Protein AF-A0A1A7KP05-F1 (afdb_monomer)

Mean predicted aligned error: 9.83 Å

Sequence (129 aa):
MKTILILLTLILFTSCTDERESEHFQPQHQIKVNFDSKKGSEGGNNLQIANDNETAIIEKIIRNQELPENFNYQTVCSGSNDRGLQFAYIEIKGDLNGLFLTVFDENRLMVFRIESFSGNCLLKWVSEV

Secondary structure (DSSP, 8-state):
-----------------TTTTTTT--GGGEEEEETTTTEEEETTEEPEEPPHHHHHHHHHHHTTPPPPTTEEEEEEEEEE-TTS-EEEEEEEEESS-EEEEEEE-SS-EEEEEES---S-GGG-EEEE-

Solvent-accessible surface area (backbone atoms only — not comparable to full-atom values): 7967 Å² total; per-residue (Å²): 133,88,84,92,82,91,77,89,81,75,83,82,80,75,62,87,62,86,61,76,59,70,83,70,68,50,58,70,33,40,36,40,36,24,81,92,80,70,45,38,26,47,40,84,40,77,52,46,72,43,54,72,70,60,37,55,56,51,48,28,58,78,68,73,45,90,70,63,95,59,61,46,74,47,78,78,36,67,51,62,38,96,84,60,42,30,39,37,32,38,39,36,45,55,91,58,70,50,38,30,45,34,42,34,48,100,88,49,81,47,44,23,51,44,96,72,92,78,82,62,59,92,64,50,45,57,46,81,104

Structure (mmCIF, N/CA/C/O backbone):
data_AF-A0A1A7KP05-F1
#
_entry.id   AF-A0A1A7KP05-F1
#
loop_
_atom_site.group_PDB
_atom_site.id
_atom_site.type_symbol
_atom_site.label_atom_id
_atom_site.label_alt_id
_atom_site.label_comp_id
_atom_site.label_asym_id
_atom_site.label_entity_id
_atom_site.label_seq_id
_atom_site.pdbx_PDB_ins_code
_atom_site.Cartn_x
_atom_site.Cartn_y
_atom_site.Cartn_z
_atom_site.occupancy
_atom_site.B_iso_or_equiv
_atom_site.auth_seq_id
_atom_site.auth_comp_id
_atom_site.auth_asym_id
_atom_site.auth_atom_id
_atom_site.pdbx_PDB_model_num
ATOM 1 N N . MET A 1 1 ? -6.426 8.132 -69.054 1.00 38.22 1 MET A N 1
ATOM 2 C C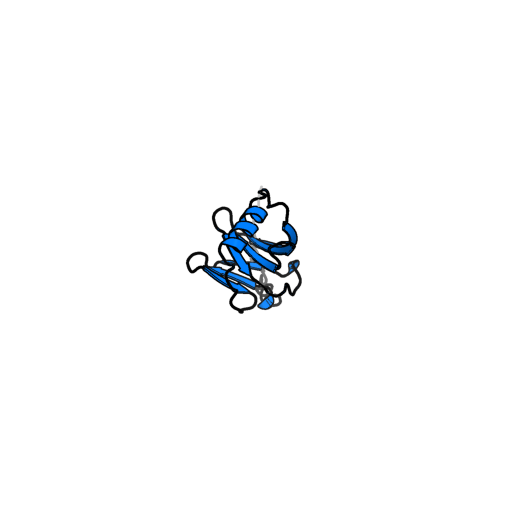A . MET A 1 1 ? -5.355 7.135 -69.283 1.00 38.22 1 MET A CA 1
ATOM 3 C C . MET A 1 1 ? -4.040 7.710 -68.782 1.00 38.22 1 MET A C 1
ATOM 5 O O . MET A 1 1 ? -3.688 8.766 -69.282 1.00 38.22 1 MET A O 1
ATOM 9 N N . LYS A 1 2 ? -3.346 6.968 -67.894 1.00 39.81 2 LYS A N 1
ATOM 10 C CA . LYS A 1 2 ? -1.934 7.116 -67.455 1.00 39.81 2 LYS A CA 1
ATOM 11 C C . LYS A 1 2 ? -1.658 8.410 -66.645 1.00 39.81 2 LYS A C 1
ATOM 13 O O . LYS A 1 2 ? -2.111 9.470 -67.031 1.00 39.81 2 LYS A O 1
ATOM 18 N N . THR A 1 3 ? -1.011 8.408 -65.478 1.00 45.88 3 THR A N 1
ATOM 19 C CA . THR A 1 3 ? 0.122 7.579 -65.033 1.00 45.88 3 THR A CA 1
ATOM 20 C C . THR A 1 3 ? 0.205 7.594 -63.497 1.00 45.88 3 THR A C 1
ATOM 22 O O . THR A 1 3 ? 0.058 8.646 -62.884 1.00 45.88 3 THR A O 1
ATOM 25 N N . ILE A 1 4 ? 0.447 6.430 -62.892 1.00 59.25 4 ILE A N 1
ATOM 26 C CA . ILE A 1 4 ? 0.836 6.250 -61.483 1.00 59.25 4 ILE A CA 1
ATOM 27 C C . ILE A 1 4 ? 2.368 6.331 -61.392 1.00 59.25 4 ILE A C 1
ATOM 29 O O . ILE A 1 4 ? 3.036 5.747 -62.242 1.00 59.25 4 ILE A O 1
ATOM 33 N N . LEU A 1 5 ? 2.893 6.997 -60.356 1.00 47.94 5 LEU A N 1
ATOM 34 C CA . LEU A 1 5 ? 4.249 6.863 -59.778 1.00 47.94 5 LEU A CA 1
ATOM 35 C C . LEU A 1 5 ? 4.252 7.683 -58.469 1.00 47.94 5 LEU A C 1
ATOM 37 O O . LEU A 1 5 ? 4.270 8.905 -58.512 1.00 47.94 5 LEU A O 1
ATOM 41 N N . ILE A 1 6 ? 3.877 7.119 -57.316 1.00 55.84 6 ILE A N 1
ATOM 42 C CA . ILE A 1 6 ? 4.745 6.463 -56.314 1.00 55.84 6 ILE A CA 1
ATOM 43 C C . ILE A 1 6 ? 6.136 7.106 -56.177 1.00 55.84 6 ILE A C 1
ATOM 45 O O . ILE A 1 6 ? 7.025 6.839 -56.979 1.00 55.84 6 ILE A O 1
ATOM 49 N N . LEU A 1 7 ? 6.318 7.862 -55.089 1.00 44.69 7 LEU A N 1
ATOM 50 C CA . LEU A 1 7 ? 7.574 8.072 -54.354 1.00 44.69 7 LEU A CA 1
ATOM 51 C C . LEU A 1 7 ? 7.138 8.590 -52.963 1.00 44.69 7 LEU A C 1
ATOM 53 O O . LEU A 1 7 ? 6.666 9.711 -52.851 1.00 44.69 7 LEU A O 1
ATOM 57 N N . LEU A 1 8 ? 6.994 7.797 -51.898 1.00 49.94 8 LEU A N 1
ATOM 58 C CA . LEU A 1 8 ? 7.993 6.963 -51.228 1.00 49.94 8 LEU A CA 1
ATOM 59 C C . LEU A 1 8 ? 9.311 7.707 -50.964 1.00 49.94 8 LEU A C 1
ATOM 61 O O . LEU A 1 8 ? 10.384 7.275 -51.360 1.00 49.94 8 LEU A O 1
ATOM 65 N N . THR A 1 9 ? 9.214 8.809 -50.221 1.00 52.38 9 THR A N 1
ATOM 66 C CA . THR A 1 9 ? 10.263 9.210 -49.273 1.00 52.38 9 THR A CA 1
ATOM 67 C C . THR A 1 9 ? 9.783 8.899 -47.864 1.00 52.38 9 THR A C 1
ATOM 69 O O . THR A 1 9 ? 9.162 9.706 -47.176 1.00 52.38 9 THR A O 1
ATOM 72 N N . LEU A 1 10 ? 10.042 7.644 -47.507 1.00 47.03 10 LEU A N 1
ATOM 73 C CA . LEU A 1 10 ? 10.171 7.154 -46.150 1.00 47.03 10 LEU A CA 1
ATOM 74 C C . LEU A 1 10 ? 11.237 7.978 -45.398 1.00 47.03 10 LEU A C 1
ATOM 76 O O . LEU A 1 10 ? 12.235 8.389 -45.983 1.00 47.03 10 LEU A O 1
ATOM 80 N N . ILE A 1 11 ? 11.048 8.056 -44.082 1.00 58.31 11 ILE A N 1
ATOM 81 C CA . ILE A 1 11 ? 12.083 8.249 -43.058 1.00 58.31 11 ILE A CA 1
ATOM 82 C C . ILE A 1 11 ? 12.668 9.658 -42.976 1.00 58.31 11 ILE A C 1
ATOM 84 O O . ILE A 1 11 ? 13.772 9.924 -43.430 1.00 58.31 11 ILE A O 1
ATOM 88 N N . LEU A 1 12 ? 11.987 10.500 -42.206 1.00 45.97 12 LEU A N 1
ATOM 89 C CA . LEU A 1 12 ? 12.650 11.187 -41.102 1.00 45.97 12 LEU A CA 1
ATOM 90 C C . LEU A 1 12 ? 11.727 11.100 -39.881 1.00 45.97 12 LEU A C 1
ATOM 92 O O . LEU A 1 12 ? 11.198 12.092 -39.394 1.00 45.97 12 LEU A O 1
ATOM 96 N N . PHE A 1 13 ? 11.549 9.875 -39.372 1.00 49.50 13 PHE A N 1
ATOM 97 C CA . PHE A 1 13 ? 11.376 9.689 -37.933 1.00 49.50 13 PHE A CA 1
ATOM 98 C C . PHE A 1 13 ? 12.713 10.082 -37.298 1.00 49.50 13 PHE A C 1
ATOM 100 O O . PHE A 1 13 ? 13.532 9.229 -36.960 1.00 49.50 13 PHE A O 1
ATOM 107 N N . THR A 1 14 ? 12.994 11.385 -37.241 1.00 47.00 14 THR A N 1
ATOM 108 C CA . THR A 1 14 ? 14.058 11.914 -36.398 1.00 47.00 14 THR A CA 1
ATOM 109 C C . THR A 1 14 ? 13.612 11.645 -34.978 1.00 47.00 14 THR A C 1
ATOM 111 O O . THR A 1 14 ? 12.809 12.387 -34.422 1.00 47.00 14 THR A O 1
ATOM 114 N N . SER A 1 15 ? 14.067 10.498 -34.483 1.00 42.97 15 SER A N 1
ATOM 115 C CA . SER A 1 15 ? 14.228 10.184 -33.077 1.00 42.97 15 SER A CA 1
ATOM 116 C C . SER A 1 15 ? 13.038 10.596 -32.205 1.00 42.97 15 SER A C 1
ATOM 118 O O . SER A 1 15 ? 13.036 11.670 -31.603 1.00 42.97 15 SER A O 1
ATOM 120 N N . CYS A 1 16 ? 12.083 9.677 -32.023 1.00 51.41 16 CYS A N 1
ATOM 121 C CA . CYS A 1 16 ? 11.597 9.454 -30.664 1.00 51.41 16 CYS A CA 1
ATOM 122 C C . CYS A 1 16 ? 12.836 9.073 -29.853 1.00 51.41 16 CYS A C 1
ATOM 124 O O . CYS A 1 16 ? 13.217 7.907 -29.806 1.00 51.41 16 CYS A O 1
ATOM 126 N N . THR A 1 17 ? 13.556 10.072 -29.349 1.00 47.31 17 THR A N 1
ATOM 127 C CA . THR A 1 17 ? 14.516 9.823 -28.298 1.00 47.31 17 THR A CA 1
ATOM 128 C C . THR A 1 17 ? 13.681 9.355 -27.114 1.00 47.31 17 THR A C 1
ATOM 130 O O . THR A 1 17 ? 12.797 10.068 -26.635 1.00 47.31 17 THR A O 1
ATOM 133 N N . ASP A 1 18 ? 13.948 8.137 -26.650 1.00 44.84 18 ASP A N 1
ATOM 134 C CA . ASP A 1 18 ? 13.549 7.601 -25.341 1.00 44.84 18 ASP A CA 1
ATOM 135 C C . ASP A 1 18 ? 14.174 8.419 -24.180 1.00 44.84 18 ASP A C 1
ATOM 137 O O . ASP A 1 18 ? 14.499 7.908 -23.117 1.00 44.84 18 ASP A O 1
ATOM 141 N N . GLU A 1 19 ? 14.390 9.721 -24.369 1.00 42.41 19 GLU A N 1
ATOM 142 C CA . GLU A 1 19 ? 15.038 10.618 -23.410 1.00 42.41 19 GLU A CA 1
ATOM 143 C C . GLU A 1 19 ? 14.020 11.345 -22.528 1.00 42.41 19 GLU A C 1
ATOM 145 O O . GLU A 1 19 ? 14.387 12.079 -21.614 1.00 42.41 19 GLU A O 1
ATOM 150 N N . ARG A 1 20 ? 12.719 11.119 -22.748 1.00 41.59 20 ARG A N 1
ATOM 151 C CA . ARG A 1 20 ? 11.672 11.777 -21.962 1.00 41.59 20 ARG A CA 1
ATOM 152 C C . ARG A 1 20 ? 11.483 11.173 -20.564 1.00 41.59 20 ARG A C 1
ATOM 154 O O . ARG A 1 20 ? 10.919 11.837 -19.700 1.00 41.59 20 ARG A O 1
ATOM 161 N N . GLU A 1 21 ? 11.967 9.952 -20.322 1.00 47.41 21 GLU A N 1
ATOM 162 C CA . GLU A 1 21 ? 11.855 9.287 -19.014 1.00 47.41 21 GLU A CA 1
ATOM 163 C C . GLU A 1 21 ? 13.033 9.578 -18.067 1.00 47.41 21 GLU A C 1
ATOM 165 O O . GLU A 1 21 ? 12.863 9.539 -16.847 1.00 47.41 21 GLU A O 1
ATOM 170 N N . SER A 1 22 ? 14.217 9.932 -18.580 1.00 49.56 22 SER A N 1
ATOM 171 C CA . SER A 1 22 ? 15.415 10.089 -17.740 1.00 49.56 22 SER A CA 1
ATOM 172 C C . SER A 1 22 ? 15.489 11.409 -16.967 1.00 49.56 22 SER A C 1
ATOM 174 O O . SER A 1 22 ? 16.134 11.452 -15.924 1.00 49.56 22 SER A O 1
ATOM 176 N N . GLU A 1 23 ? 14.819 12.477 -17.417 1.00 46.44 23 GLU A N 1
ATOM 177 C CA . GLU A 1 23 ? 14.824 13.776 -16.713 1.00 46.44 23 GLU A CA 1
ATOM 178 C C . GLU A 1 23 ? 13.812 13.854 -15.552 1.00 46.44 23 GLU A C 1
ATOM 180 O O . GLU A 1 23 ? 13.924 14.719 -14.681 1.00 46.44 23 GLU A O 1
ATOM 185 N N . HIS A 1 24 ? 12.851 12.924 -15.489 1.00 53.81 24 HIS A N 1
ATOM 186 C CA . HIS A 1 24 ? 11.816 12.880 -14.447 1.00 53.81 24 HIS A CA 1
ATOM 187 C C . HIS A 1 24 ? 11.919 11.672 -13.509 1.00 53.81 24 HIS A C 1
ATOM 189 O O . HIS A 1 24 ? 11.165 11.598 -12.534 1.00 53.81 24 HIS A O 1
ATOM 195 N N . PHE A 1 25 ? 12.866 10.756 -13.739 1.00 61.16 25 PHE A N 1
ATOM 196 C CA . PHE A 1 25 ? 13.140 9.665 -12.810 1.00 61.16 25 PHE A CA 1
ATOM 197 C C . PHE A 1 25 ? 13.775 10.208 -11.524 1.00 61.16 25 PHE A C 1
ATOM 199 O O . PHE A 1 25 ? 14.991 10.313 -11.379 1.00 61.16 25 PHE A O 1
ATOM 206 N N . GLN A 1 26 ? 12.927 10.559 -10.563 1.00 71.50 26 GLN A N 1
ATOM 207 C CA . GLN A 1 26 ? 13.336 10.846 -9.197 1.00 71.50 26 GLN A CA 1
ATOM 208 C C . GLN A 1 26 ? 13.047 9.617 -8.332 1.00 71.50 26 GLN A C 1
ATOM 210 O O . GLN A 1 26 ? 11.876 9.336 -8.061 1.00 71.50 26 GLN A O 1
ATOM 215 N N . PRO A 1 27 ? 14.079 8.889 -7.863 1.00 71.81 27 PRO A N 1
ATOM 216 C CA . PRO A 1 27 ? 13.904 7.655 -7.102 1.00 71.81 27 PRO A CA 1
ATOM 217 C C . PRO A 1 27 ? 12.900 7.784 -5.953 1.00 71.81 27 PRO A C 1
ATOM 219 O O . PRO A 1 27 ? 12.089 6.885 -5.765 1.00 71.81 27 PRO A O 1
ATOM 222 N N . GLN A 1 28 ? 12.889 8.925 -5.246 1.00 80.56 28 GLN A N 1
ATOM 223 C CA . GLN A 1 28 ? 11.969 9.260 -4.139 1.00 80.56 28 GLN A CA 1
ATOM 224 C C . GLN A 1 28 ? 10.467 9.168 -4.464 1.00 80.56 28 GLN A C 1
ATOM 226 O O . GLN A 1 28 ? 9.621 9.197 -3.566 1.00 80.56 28 GLN A O 1
ATOM 231 N N . HIS A 1 29 ? 10.113 9.098 -5.743 1.00 85.69 29 HIS A N 1
ATOM 232 C CA . HIS A 1 29 ? 8.735 8.967 -6.188 1.00 85.69 29 HIS A CA 1
ATOM 233 C C . HIS A 1 29 ? 8.359 7.549 -6.626 1.00 85.69 29 HIS A C 1
ATOM 235 O O . HIS A 1 29 ? 7.176 7.262 -6.805 1.00 85.69 29 HIS A O 1
ATOM 241 N N . GLN A 1 30 ? 9.343 6.657 -6.731 1.00 91.56 30 GLN A N 1
ATOM 242 C CA . GLN A 1 30 ? 9.127 5.274 -7.111 1.00 91.56 30 GLN A CA 1
ATOM 243 C C . GLN A 1 30 ? 8.740 4.419 -5.907 1.00 91.56 30 GLN A C 1
ATOM 245 O O . GLN A 1 30 ? 9.495 4.314 -4.938 1.00 91.56 30 GLN A O 1
ATOM 250 N N . ILE A 1 31 ? 7.611 3.730 -6.040 1.00 95.44 31 ILE A N 1
ATOM 251 C CA . ILE A 1 31 ? 7.170 2.656 -5.155 1.00 95.44 31 ILE A CA 1
ATOM 252 C C . ILE A 1 31 ? 7.423 1.326 -5.878 1.00 95.44 31 ILE A C 1
ATOM 254 O O . ILE A 1 31 ? 6.955 1.113 -7.001 1.00 95.44 31 ILE A O 1
ATOM 258 N N . LYS A 1 32 ? 8.177 0.424 -5.249 1.00 96.75 32 LYS A N 1
ATOM 259 C CA . LYS A 1 32 ? 8.401 -0.946 -5.733 1.00 96.75 32 LYS A CA 1
ATOM 260 C C . LYS A 1 32 ? 7.830 -1.931 -4.737 1.00 96.75 32 LYS A C 1
ATOM 262 O O . LYS A 1 32 ? 8.087 -1.787 -3.544 1.00 96.75 32 LYS A O 1
ATOM 267 N N . VAL A 1 33 ? 7.123 -2.942 -5.221 1.00 97.88 33 VAL A N 1
ATOM 268 C CA . VAL A 1 33 ? 6.633 -4.048 -4.394 1.00 97.88 33 VAL A CA 1
ATOM 269 C C . VAL A 1 33 ? 6.932 -5.387 -5.045 1.00 97.88 33 VAL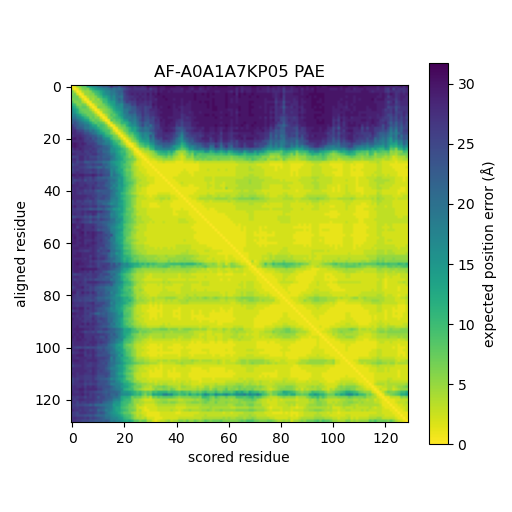 A C 1
ATOM 271 O O . VAL A 1 33 ? 6.973 -5.494 -6.264 1.00 97.88 33 VAL A O 1
ATOM 274 N N . ASN A 1 34 ? 7.110 -6.407 -4.221 1.00 97.81 34 ASN A N 1
ATOM 275 C CA . ASN A 1 34 ? 7.121 -7.800 -4.628 1.00 97.81 34 ASN A CA 1
ATOM 276 C C . ASN A 1 34 ? 6.158 -8.543 -3.696 1.00 97.81 34 ASN A C 1
ATOM 278 O O . ASN A 1 34 ? 6.443 -8.717 -2.504 1.00 97.81 34 ASN A O 1
ATOM 282 N N . PHE A 1 35 ? 5.002 -8.935 -4.237 1.00 96.56 35 PHE A N 1
ATOM 283 C CA . PHE A 1 35 ? 3.932 -9.566 -3.463 1.00 96.56 35 PHE A CA 1
ATOM 284 C C . PHE A 1 35 ? 4.342 -10.939 -2.918 1.00 96.56 35 PHE A C 1
ATOM 286 O O . PHE A 1 35 ? 4.020 -11.255 -1.772 1.00 96.56 35 PHE A O 1
ATOM 293 N N . ASP A 1 36 ? 5.113 -11.715 -3.685 1.00 96.12 36 ASP A N 1
ATOM 294 C CA . ASP A 1 36 ? 5.521 -13.078 -3.318 1.00 96.12 36 ASP A CA 1
ATOM 295 C C . ASP A 1 36 ? 6.447 -13.100 -2.095 1.00 96.12 36 ASP A C 1
ATOM 297 O O . ASP A 1 36 ? 6.266 -13.876 -1.157 1.00 96.12 36 ASP A O 1
ATOM 301 N N . SER A 1 37 ? 7.440 -12.210 -2.077 1.00 96.25 37 SER A N 1
ATOM 302 C CA . SER A 1 37 ? 8.409 -12.075 -0.985 1.00 96.25 37 SER A CA 1
ATOM 303 C C . SER A 1 37 ? 7.947 -11.133 0.127 1.00 96.25 37 SER A C 1
ATOM 305 O O . SER A 1 37 ? 8.653 -10.988 1.128 1.00 96.25 37 SER A O 1
ATOM 307 N N . LYS A 1 38 ? 6.779 -10.497 -0.038 1.00 95.25 38 LYS A N 1
ATOM 308 C CA . LYS A 1 38 ? 6.216 -9.478 0.856 1.00 95.25 38 LYS A CA 1
ATOM 309 C C . LYS A 1 38 ? 7.196 -8.340 1.167 1.00 95.25 38 LYS A C 1
ATOM 311 O O . LYS A 1 38 ? 7.336 -7.920 2.316 1.00 95.25 38 LYS A O 1
ATOM 316 N N . LYS A 1 39 ? 7.887 -7.835 0.144 1.00 97.50 39 LYS A N 1
ATOM 317 C CA . LYS A 1 39 ? 8.834 -6.715 0.269 1.00 97.50 39 LYS A CA 1
ATOM 318 C C . LYS A 1 39 ? 8.353 -5.505 -0.511 1.00 97.50 39 LYS A C 1
ATOM 320 O O . LYS A 1 39 ? 7.755 -5.642 -1.573 1.00 97.50 39 LYS A O 1
ATOM 325 N N . GLY A 1 40 ? 8.661 -4.320 -0.002 1.00 96.94 40 GLY A N 1
ATOM 326 C CA . GLY A 1 40 ? 8.442 -3.076 -0.721 1.00 96.94 40 GLY A CA 1
ATOM 327 C C . GLY A 1 40 ? 9.509 -2.046 -0.402 1.00 96.94 40 GLY A C 1
ATOM 328 O O . GLY A 1 40 ? 10.174 -2.122 0.632 1.00 96.94 40 GLY A O 1
ATOM 329 N N . SER A 1 41 ? 9.674 -1.087 -1.301 1.00 95.81 41 SER A N 1
ATOM 330 C CA . SER A 1 41 ? 10.557 0.055 -1.112 1.00 95.81 41 SER A CA 1
ATOM 331 C C . SER A 1 41 ? 9.960 1.309 -1.727 1.00 95.81 41 SER A C 1
ATOM 333 O O . SER A 1 41 ? 9.361 1.240 -2.800 1.00 95.81 41 SER A O 1
ATOM 335 N N . GLU A 1 42 ? 10.215 2.451 -1.109 1.00 93.25 42 GLU A N 1
ATOM 336 C CA . GLU A 1 42 ? 9.894 3.770 -1.642 1.00 93.25 42 GLU A CA 1
ATOM 337 C C . GLU A 1 42 ? 11.163 4.621 -1.631 1.00 93.25 42 GLU A C 1
ATOM 339 O O . GLU A 1 42 ? 11.861 4.687 -0.618 1.00 93.25 42 GLU A O 1
ATOM 344 N N . GLY A 1 43 ? 11.528 5.241 -2.755 1.00 89.81 43 GLY A N 1
ATOM 345 C CA . GLY A 1 43 ? 12.760 6.039 -2.769 1.00 89.81 43 GLY A CA 1
ATOM 346 C C . GLY A 1 43 ? 14.050 5.239 -2.623 1.00 89.81 43 GLY A C 1
ATOM 347 O O . GLY A 1 43 ? 15.085 5.821 -2.322 1.00 89.81 43 GLY A O 1
ATOM 348 N N . GLY A 1 44 ? 13.994 3.914 -2.791 1.00 88.88 44 GLY A N 1
ATOM 349 C CA . GLY A 1 44 ? 15.098 3.005 -2.474 1.00 88.88 44 GLY A CA 1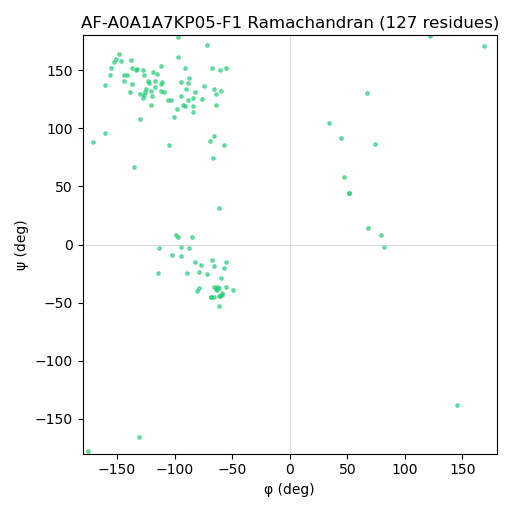
ATOM 350 C C . GLY A 1 44 ? 15.199 2.620 -0.992 1.00 88.88 44 GLY A C 1
ATOM 351 O O . GLY A 1 44 ? 16.037 1.791 -0.650 1.00 88.88 44 GLY A O 1
ATOM 352 N N . ASN A 1 45 ? 14.335 3.153 -0.123 1.00 91.94 45 ASN A N 1
ATOM 353 C CA . ASN A 1 45 ? 14.264 2.762 1.282 1.00 91.94 45 ASN A CA 1
ATOM 354 C C . ASN A 1 45 ? 13.277 1.614 1.461 1.00 91.94 45 ASN A C 1
ATOM 356 O O . ASN A 1 45 ? 12.163 1.667 0.941 1.00 91.94 45 ASN A O 1
ATOM 360 N N . ASN A 1 46 ? 13.671 0.586 2.212 1.00 96.00 46 ASN A N 1
ATOM 361 C CA . ASN A 1 46 ? 12.789 -0.537 2.516 1.00 96.00 46 ASN A CA 1
ATOM 362 C C . ASN A 1 46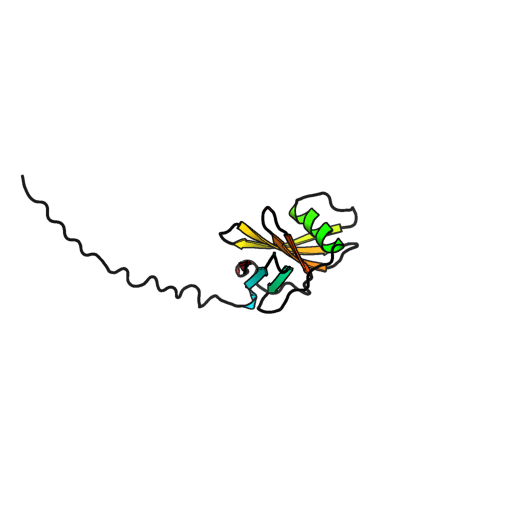 ? 11.612 -0.075 3.375 1.00 96.00 46 ASN A C 1
ATOM 364 O O . ASN A 1 46 ? 11.791 0.618 4.375 1.00 96.00 46 ASN A O 1
ATOM 368 N N . LEU A 1 47 ? 10.419 -0.510 2.993 1.00 96.44 47 LEU A N 1
ATOM 369 C CA . LEU A 1 47 ? 9.191 -0.229 3.715 1.00 96.44 47 LEU A CA 1
ATOM 370 C C . LEU A 1 47 ? 8.958 -1.279 4.801 1.00 96.44 47 LEU A C 1
ATOM 372 O O . LEU A 1 47 ? 9.209 -2.472 4.606 1.00 96.44 47 LEU A O 1
ATOM 376 N N . GLN A 1 48 ? 8.432 -0.835 5.939 1.00 97.06 48 GLN A N 1
ATOM 377 C CA . GLN A 1 48 ? 8.013 -1.725 7.011 1.00 97.06 48 GLN A CA 1
ATOM 378 C C . GLN A 1 48 ? 6.602 -2.241 6.726 1.00 97.06 48 GLN A C 1
ATOM 380 O O . GLN A 1 48 ? 5.655 -1.460 6.652 1.00 97.06 48 GLN A O 1
ATOM 385 N N . ILE A 1 49 ? 6.458 -3.560 6.588 1.00 97.81 49 ILE A N 1
ATOM 386 C CA . ILE A 1 49 ? 5.148 -4.214 6.481 1.00 97.81 49 ILE A CA 1
ATOM 387 C C . ILE A 1 49 ? 4.326 -3.907 7.738 1.00 97.81 49 ILE A C 1
ATOM 389 O O . ILE A 1 49 ? 4.823 -4.027 8.861 1.00 97.81 49 ILE A O 1
ATOM 393 N N . ALA A 1 50 ? 3.078 -3.497 7.528 1.00 98.06 50 ALA A N 1
ATOM 394 C CA . ALA A 1 50 ? 2.108 -3.301 8.594 1.00 98.06 50 ALA A CA 1
ATOM 395 C C . ALA A 1 50 ? 1.740 -4.645 9.238 1.00 98.06 50 ALA A C 1
ATOM 397 O O . ALA A 1 50 ? 1.796 -5.696 8.599 1.00 98.06 50 ALA A O 1
ATOM 398 N N . ASN A 1 51 ? 1.359 -4.626 10.512 1.00 97.50 51 ASN A N 1
ATOM 399 C CA . ASN A 1 51 ? 0.915 -5.847 11.182 1.00 97.50 51 ASN A CA 1
ATOM 400 C C . ASN A 1 51 ? -0.476 -6.296 10.687 1.00 97.50 51 ASN A C 1
ATOM 402 O O . ASN A 1 51 ? -1.160 -5.580 9.952 1.00 97.50 51 ASN A O 1
ATOM 406 N N . ASP A 1 52 ? -0.908 -7.489 11.101 1.00 97.38 52 ASP A N 1
ATOM 407 C CA . ASP A 1 52 ? -2.164 -8.089 10.630 1.00 97.38 52 ASP A CA 1
ATOM 408 C C . ASP A 1 52 ? -3.400 -7.242 10.974 1.00 97.38 52 ASP A C 1
ATOM 410 O O . ASP A 1 52 ? -4.311 -7.116 10.158 1.00 97.38 52 ASP A O 1
A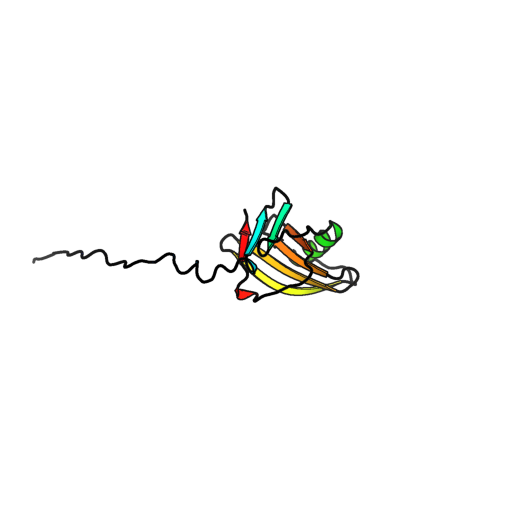TOM 414 N N . ASN A 1 53 ? -3.425 -6.612 12.154 1.00 96.50 53 ASN A N 1
ATOM 415 C CA . ASN A 1 53 ? -4.537 -5.756 12.571 1.00 96.50 53 ASN A CA 1
ATOM 416 C C . ASN A 1 53 ? -4.615 -4.476 11.724 1.00 96.50 53 ASN A C 1
ATOM 418 O O . ASN A 1 53 ? -5.684 -4.101 11.250 1.00 96.50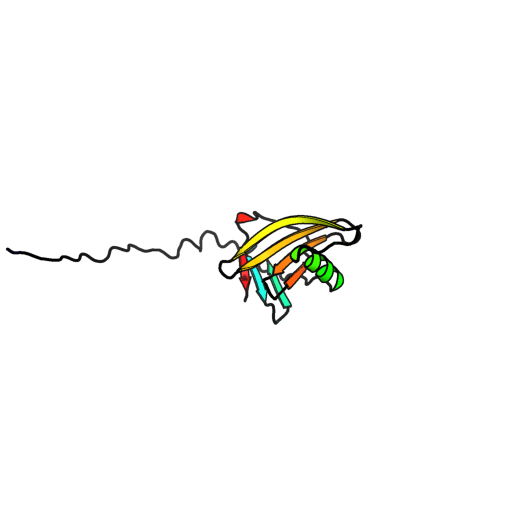 53 ASN A O 1
ATOM 422 N N . GLU A 1 54 ? -3.476 -3.822 11.494 1.00 97.38 54 GLU A N 1
ATOM 423 C CA . GLU A 1 54 ? -3.374 -2.651 10.615 1.00 97.38 54 GLU A CA 1
ATOM 424 C C . GLU A 1 54 ? -3.796 -2.995 9.182 1.00 97.38 54 GLU A C 1
ATOM 426 O O . GLU A 1 54 ? -4.579 -2.270 8.566 1.00 97.38 54 GLU A O 1
ATOM 431 N N . THR A 1 55 ? -3.32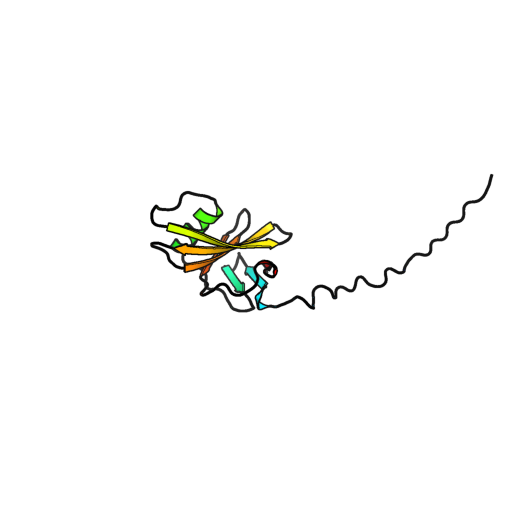3 -4.136 8.680 1.00 98.00 55 THR A N 1
ATOM 432 C CA . THR A 1 55 ? -3.654 -4.634 7.343 1.00 98.00 55 THR A CA 1
ATOM 433 C C . THR A 1 55 ? -5.151 -4.890 7.206 1.00 98.00 55 THR A C 1
ATOM 435 O O . THR A 1 55 ? -5.744 -4.452 6.225 1.00 98.00 55 THR A O 1
ATOM 438 N N . ALA A 1 56 ? -5.786 -5.515 8.201 1.00 97.12 56 ALA A N 1
ATOM 439 C CA . ALA A 1 56 ? -7.221 -5.791 8.182 1.00 97.12 56 ALA A CA 1
ATOM 440 C C . ALA A 1 56 ? -8.077 -4.511 8.159 1.00 97.12 56 ALA A C 1
ATOM 442 O O . ALA A 1 56 ? -9.090 -4.454 7.461 1.00 97.12 56 ALA A O 1
ATOM 443 N N . ILE A 1 57 ? -7.680 -3.464 8.893 1.00 97.44 57 ILE A N 1
ATOM 444 C CA . ILE A 1 57 ? -8.382 -2.171 8.859 1.00 97.44 57 ILE A CA 1
ATOM 445 C C . ILE A 1 57 ? -8.206 -1.489 7.496 1.00 97.44 57 ILE A C 1
ATOM 447 O O . ILE A 1 57 ? -9.184 -1.018 6.919 1.00 97.44 57 ILE A O 1
ATOM 451 N N . ILE A 1 58 ? -6.987 -1.469 6.950 1.00 98.06 58 ILE A N 1
ATOM 452 C CA . ILE A 1 58 ? -6.718 -0.881 5.629 1.00 98.06 58 ILE A CA 1
ATOM 453 C C . ILE A 1 58 ? -7.442 -1.650 4.518 1.00 98.06 58 ILE A C 1
ATOM 455 O O . ILE A 1 58 ? -7.981 -1.035 3.600 1.00 98.06 58 ILE A O 1
ATOM 459 N N . GLU A 1 59 ? -7.520 -2.977 4.609 1.00 97.62 59 GLU A N 1
ATOM 460 C CA . GLU A 1 59 ? -8.264 -3.798 3.654 1.00 97.62 59 GLU A CA 1
ATOM 461 C C . GLU A 1 59 ? -9.745 -3.410 3.609 1.00 97.62 59 GLU A C 1
ATOM 463 O O . GLU A 1 59 ? -10.302 -3.255 2.521 1.00 97.62 59 GLU A O 1
ATOM 468 N N . LYS A 1 60 ? -10.372 -3.177 4.770 1.00 97.50 60 LYS A N 1
ATOM 469 C CA . LYS A 1 60 ? -11.752 -2.676 4.826 1.00 97.50 60 LYS A CA 1
ATOM 470 C C . LYS A 1 60 ? -11.901 -1.335 4.112 1.00 97.50 60 LYS A C 1
ATOM 472 O O . LYS A 1 60 ? -12.864 -1.162 3.372 1.00 97.50 60 LYS A O 1
ATOM 477 N N . ILE A 1 61 ? -10.941 -0.421 4.283 1.00 97.31 61 ILE A N 1
ATOM 478 C CA . ILE A 1 61 ? -10.936 0.880 3.596 1.00 97.31 61 ILE A CA 1
ATOM 479 C C . ILE A 1 61 ? -10.876 0.684 2.077 1.00 97.31 61 ILE A C 1
ATOM 481 O O . ILE A 1 61 ? -11.733 1.192 1.358 1.00 97.31 61 ILE A O 1
ATOM 485 N N . ILE A 1 62 ? -9.907 -0.093 1.585 1.00 97.31 62 ILE A N 1
ATOM 486 C CA . ILE A 1 62 ? -9.715 -0.330 0.146 1.00 97.31 62 ILE A CA 1
ATOM 487 C C . ILE A 1 62 ? -10.913 -1.041 -0.487 1.00 97.31 62 ILE A C 1
ATOM 489 O O . ILE A 1 62 ? -11.305 -0.723 -1.608 1.00 97.31 62 ILE A O 1
ATOM 493 N N . ARG A 1 63 ? -11.540 -1.971 0.237 1.00 95.62 63 ARG A N 1
ATOM 494 C CA . ARG A 1 63 ? -12.725 -2.704 -0.229 1.00 95.62 63 ARG A CA 1
ATOM 495 C C . ARG A 1 63 ? -14.045 -1.971 0.023 1.00 95.62 63 ARG A C 1
ATOM 497 O O . ARG A 1 63 ? -15.098 -2.560 -0.214 1.00 95.62 63 ARG A O 1
ATOM 504 N N . ASN A 1 64 ? -14.004 -0.722 0.495 1.00 95.38 64 ASN A N 1
ATOM 505 C CA . ASN A 1 64 ? -15.180 0.084 0.833 1.00 95.38 64 ASN A CA 1
ATOM 506 C C . ASN A 1 64 ? -16.165 -0.650 1.770 1.00 95.38 64 ASN A C 1
ATOM 508 O O . ASN A 1 64 ? -17.376 -0.683 1.546 1.00 95.38 64 ASN A O 1
ATOM 512 N N . GLN A 1 65 ? -15.621 -1.298 2.798 1.00 96.81 65 GLN A N 1
ATOM 513 C CA . GLN A 1 65 ? -16.364 -2.000 3.839 1.00 96.81 65 GLN A CA 1
ATOM 514 C C . GLN A 1 65 ? -16.540 -1.112 5.074 1.00 96.81 65 GLN A C 1
ATOM 516 O O . GLN A 1 65 ? -15.805 -0.149 5.286 1.00 96.81 65 GLN A O 1
ATOM 521 N N . GLU A 1 66 ? -17.501 -1.472 5.923 1.00 95.31 66 GLU A N 1
ATOM 522 C CA . GLU A 1 66 ? -17.768 -0.751 7.164 1.00 95.31 66 GLU A CA 1
ATOM 523 C C . GLU A 1 66 ? -16.580 -0.831 8.140 1.00 95.31 66 GLU A C 1
ATOM 525 O O . GLU A 1 66 ? -16.042 -1.910 8.443 1.00 95.31 66 GLU A O 1
ATOM 530 N N . LEU A 1 67 ? -16.176 0.340 8.637 1.00 94.44 67 LEU A N 1
ATOM 531 C CA . LEU A 1 67 ? -15.134 0.489 9.646 1.00 94.44 67 LEU A CA 1
ATOM 532 C C . LEU A 1 67 ? -15.741 0.475 11.051 1.00 94.44 67 LEU A C 1
ATOM 534 O O . LEU A 1 67 ? -16.884 0.892 11.222 1.00 94.44 67 LEU A O 1
ATOM 538 N N . PRO A 1 68 ? -14.991 0.030 12.073 1.00 91.56 68 PRO A N 1
ATOM 539 C CA . PRO A 1 68 ? -15.443 0.170 13.454 1.00 91.56 68 PRO A CA 1
ATOM 540 C C . PRO A 1 68 ? -15.649 1.652 13.828 1.00 91.56 68 PRO A C 1
ATOM 542 O O . PRO A 1 68 ? -14.958 2.527 13.308 1.00 91.56 68 PRO A O 1
ATOM 545 N N . GLU A 1 69 ? -16.587 1.927 14.742 1.00 88.31 69 GLU A N 1
ATOM 546 C CA . GLU A 1 69 ? -17.121 3.276 15.041 1.00 88.31 69 GLU A CA 1
ATOM 547 C C . GLU A 1 69 ? -16.070 4.327 15.451 1.00 88.31 69 GLU A C 1
ATOM 549 O O . GLU A 1 69 ? -16.306 5.530 15.372 1.00 88.31 69 GLU A O 1
ATOM 554 N N . ASN A 1 70 ? -14.898 3.882 15.894 1.00 91.50 70 ASN A N 1
ATOM 555 C CA . ASN A 1 70 ? -13.802 4.701 16.399 1.00 91.50 70 ASN A CA 1
ATOM 556 C C . ASN A 1 70 ? -12.693 4.975 15.372 1.00 91.50 70 ASN A C 1
ATOM 558 O O . ASN A 1 70 ? -11.665 5.537 15.747 1.00 91.50 70 ASN A O 1
ATOM 562 N N . PHE A 1 71 ? -12.871 4.608 14.101 1.00 93.44 71 PHE A N 1
ATOM 563 C CA . PHE A 1 71 ? -11.906 4.906 13.042 1.00 93.44 71 PHE A CA 1
ATOM 564 C C . PHE A 1 71 ? -12.439 5.961 12.078 1.00 93.44 71 PHE A C 1
ATOM 566 O O . PHE A 1 71 ? -13.521 5.833 11.516 1.00 93.44 71 PHE A O 1
ATOM 573 N N . ASN A 1 72 ? -11.613 6.968 11.815 1.00 95.06 72 ASN A N 1
ATOM 574 C CA . ASN A 1 72 ? -11.760 7.872 10.683 1.00 95.06 72 ASN A CA 1
ATOM 575 C C . ASN A 1 72 ? -10.522 7.754 9.798 1.00 95.06 72 ASN A C 1
ATOM 577 O O . ASN A 1 72 ? -9.419 7.533 10.300 1.00 95.06 72 ASN A O 1
ATOM 581 N N . TYR A 1 73 ? -10.682 7.935 8.491 1.00 97.31 73 TYR A N 1
ATOM 582 C CA . TYR A 1 73 ? -9.552 7.912 7.570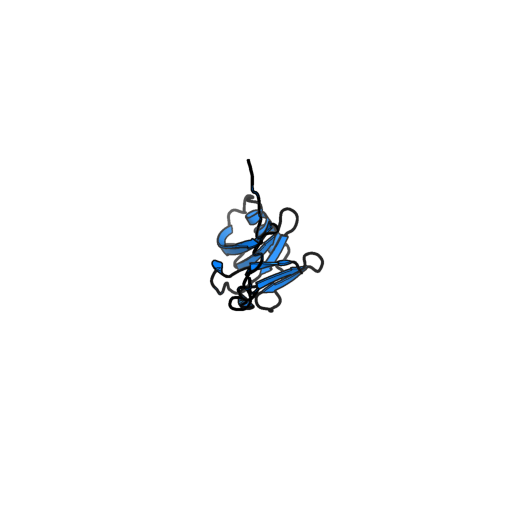 1.00 97.31 73 TYR A CA 1
ATOM 583 C C . TYR A 1 73 ? -9.643 9.016 6.523 1.00 97.31 73 TYR A C 1
ATOM 585 O O . TYR A 1 73 ? -10.720 9.534 6.229 1.00 97.31 73 TYR A O 1
ATOM 593 N N . GLN A 1 74 ? -8.493 9.353 5.949 1.00 96.88 74 GLN A N 1
ATOM 594 C CA . GLN A 1 74 ? -8.395 10.178 4.755 1.00 96.88 74 GLN A CA 1
ATOM 595 C C . GLN A 1 74 ? -7.359 9.602 3.792 1.00 96.88 74 GLN A C 1
ATOM 597 O O . GLN A 1 74 ? -6.273 9.185 4.198 1.00 96.88 74 GLN A O 1
ATOM 602 N N . THR A 1 75 ? -7.682 9.610 2.503 1.00 96.75 75 THR A N 1
ATOM 603 C CA . THR A 1 75 ? -6.718 9.293 1.448 1.00 96.75 75 THR A CA 1
ATOM 604 C C . THR A 1 75 ? -5.928 10.553 1.110 1.00 96.75 75 THR A C 1
ATOM 606 O O . THR A 1 75 ? -6.481 11.525 0.604 1.00 96.75 75 THR A O 1
ATOM 609 N N . VAL A 1 76 ? -4.629 10.538 1.400 1.00 96.06 76 VAL A N 1
ATOM 610 C CA . VAL A 1 76 ? -3.707 11.671 1.208 1.00 96.06 76 VAL A CA 1
ATOM 611 C C . VAL A 1 76 ? -3.250 11.773 -0.246 1.00 96.06 76 VAL A C 1
ATOM 613 O O . VAL A 1 76 ? -3.121 12.860 -0.802 1.00 96.06 76 VAL A O 1
ATOM 616 N N . CYS A 1 77 ? -2.983 10.629 -0.866 1.00 95.56 77 CYS A N 1
ATOM 617 C CA . CYS A 1 77 ? -2.534 10.527 -2.246 1.00 95.56 77 CYS A CA 1
ATOM 618 C C . CYS A 1 77 ? -2.899 9.145 -2.779 1.00 95.56 77 CYS A C 1
ATOM 620 O O . CYS A 1 77 ? -2.863 8.172 -2.032 1.00 95.56 77 CYS A O 1
ATOM 622 N N . SER A 1 78 ? -3.239 9.044 -4.058 1.00 96.69 78 SER A N 1
ATOM 623 C CA . SER A 1 78 ? -3.465 7.759 -4.715 1.00 96.69 78 SER A CA 1
ATOM 624 C C . SER A 1 78 ? -3.139 7.849 -6.196 1.00 96.69 78 SER A C 1
ATOM 626 O O . SER A 1 78 ? -3.104 8.942 -6.765 1.00 96.69 78 SER A O 1
ATOM 628 N N . GLY A 1 79 ? -2.898 6.699 -6.808 1.00 95.75 79 GLY A N 1
ATOM 629 C CA . GLY A 1 79 ? -2.629 6.591 -8.231 1.00 95.75 79 GLY A CA 1
ATOM 630 C C . GLY A 1 79 ? -2.513 5.139 -8.664 1.00 95.75 79 GLY A C 1
ATOM 631 O O . GLY A 1 79 ? -2.684 4.212 -7.870 1.00 95.75 79 GLY A O 1
ATOM 632 N N . SER A 1 80 ? -2.213 4.940 -9.939 1.00 95.38 80 SER A N 1
ATOM 633 C CA . SER A 1 80 ? -2.063 3.616 -10.528 1.00 95.38 80 SER A CA 1
ATOM 634 C C . SER A 1 80 ? -1.029 3.633 -11.643 1.00 95.38 80 SER A C 1
ATOM 636 O O . SER A 1 80 ? -0.672 4.695 -12.156 1.00 95.38 80 SER A O 1
ATOM 638 N N . ASN A 1 81 ? -0.567 2.452 -12.037 1.00 93.94 81 ASN A N 1
ATOM 639 C CA . ASN A 1 81 ? 0.140 2.275 -13.299 1.00 93.94 81 ASN A CA 1
ATOM 640 C C . ASN A 1 81 ? -0.799 1.760 -14.404 1.00 93.94 81 ASN A C 1
ATOM 642 O O . ASN A 1 81 ? -1.989 1.522 -14.188 1.00 93.94 81 ASN A O 1
ATOM 646 N N . ASP A 1 82 ? -0.245 1.592 -15.600 1.00 89.75 82 ASP A N 1
ATOM 647 C CA . ASP A 1 82 ? -0.916 1.096 -16.806 1.00 89.75 82 ASP A CA 1
ATOM 648 C C . ASP A 1 82 ? -1.333 -0.384 -16.730 1.00 89.75 82 ASP A C 1
ATOM 650 O O . ASP A 1 82 ? -2.142 -0.841 -17.534 1.00 89.75 82 ASP A O 1
ATOM 654 N N . ARG A 1 83 ? -0.820 -1.130 -15.745 1.00 91.06 83 ARG A N 1
ATOM 655 C CA . ARG A 1 83 ? -1.122 -2.551 -15.513 1.00 91.06 83 ARG A CA 1
ATOM 656 C C . ARG A 1 83 ? -2.202 -2.777 -14.455 1.00 91.06 83 ARG A C 1
ATOM 658 O O . ARG A 1 83 ? -2.444 -3.918 -14.076 1.00 91.06 83 ARG A O 1
ATOM 665 N N . GLY A 1 84 ? -2.833 -1.711 -13.959 1.00 93.62 84 GLY A N 1
ATOM 666 C CA . GLY A 1 84 ? -3.886 -1.799 -12.945 1.00 93.62 84 GLY A CA 1
ATOM 667 C C . GLY A 1 84 ? -3.379 -1.996 -11.513 1.00 93.62 84 GLY A C 1
ATOM 668 O O . GLY A 1 84 ? -4.194 -2.187 -10.612 1.00 93.62 84 GLY A O 1
ATOM 669 N N . LEU A 1 85 ? -2.063 -1.908 -11.279 1.00 97.19 85 LEU A N 1
ATOM 670 C CA . LEU A 1 85 ? -1.512 -1.861 -9.928 1.00 97.19 85 LEU A CA 1
ATOM 671 C C . LEU A 1 85 ? -1.736 -0.461 -9.358 1.00 97.19 85 LEU A C 1
ATOM 673 O O . LEU A 1 85 ? -1.345 0.540 -9.964 1.00 97.19 85 LEU A O 1
ATOM 677 N N . GLN A 1 86 ? -2.363 -0.399 -8.195 1.00 98.00 86 GLN A N 1
ATOM 678 C CA . GLN A 1 86 ? -2.775 0.831 -7.535 1.00 98.00 86 GLN A CA 1
ATOM 679 C C . GLN A 1 86 ? -1.958 1.058 -6.271 1.00 98.00 86 GLN A C 1
ATOM 681 O O . GLN A 1 86 ? -1.472 0.115 -5.647 1.00 98.00 86 GLN A O 1
ATOM 686 N N . PHE A 1 87 ? -1.829 2.320 -5.878 1.00 97.81 87 PHE A N 1
ATOM 687 C CA . PHE A 1 87 ? -1.319 2.693 -4.570 1.00 97.81 87 PHE A CA 1
ATOM 688 C C . PHE A 1 87 ? -2.207 3.756 -3.926 1.00 97.81 87 PHE A C 1
ATOM 690 O O . PHE A 1 87 ? -2.799 4.596 -4.609 1.00 97.81 87 PHE A O 1
ATOM 697 N N . ALA A 1 88 ? -2.258 3.754 -2.599 1.00 98.00 88 ALA A N 1
ATOM 698 C CA . ALA A 1 88 ? -2.872 4.816 -1.821 1.00 98.00 88 ALA A CA 1
ATOM 699 C C . ALA A 1 88 ? -2.094 5.069 -0.528 1.00 98.00 88 ALA A C 1
ATOM 701 O O . ALA A 1 88 ? -1.638 4.145 0.139 1.00 98.00 88 ALA A O 1
ATOM 702 N N . TYR A 1 89 ? -1.975 6.337 -0.164 1.00 97.88 89 TYR A N 1
ATOM 703 C CA . TYR A 1 89 ? -1.514 6.789 1.138 1.00 97.88 89 TYR A CA 1
ATOM 704 C C . TYR A 1 89 ? -2.744 7.111 1.977 1.00 97.88 89 TYR A C 1
ATOM 706 O O . TYR A 1 89 ? -3.516 8.001 1.617 1.00 97.88 89 TYR A O 1
ATOM 714 N N . ILE A 1 90 ? -2.941 6.385 3.071 1.00 98.19 90 ILE A N 1
ATOM 715 C CA . ILE A 1 90 ? -4.126 6.479 3.921 1.00 98.19 90 ILE A CA 1
ATOM 716 C C . ILE A 1 90 ? -3.682 6.873 5.323 1.00 98.19 90 ILE A C 1
ATOM 718 O O . ILE A 1 90 ? -2.907 6.162 5.960 1.00 98.19 90 ILE A O 1
ATOM 722 N N . GLU A 1 91 ? -4.174 8.008 5.805 1.00 97.75 91 GLU A N 1
ATOM 723 C CA . GLU A 1 91 ? -4.017 8.416 7.198 1.00 97.75 91 GLU A CA 1
ATOM 724 C C . GLU A 1 91 ? -5.248 7.970 7.983 1.00 97.75 91 GLU A C 1
ATOM 726 O O . GLU A 1 91 ? -6.375 8.274 7.589 1.00 97.75 91 GLU A O 1
ATOM 731 N N . ILE A 1 92 ? -5.034 7.262 9.091 1.00 97.12 92 ILE A N 1
ATOM 732 C CA . ILE A 1 92 ? -6.089 6.812 10.003 1.00 97.12 92 ILE A CA 1
ATOM 733 C C . ILE A 1 92 ? -5.959 7.568 11.324 1.00 97.12 92 ILE A C 1
ATOM 735 O O . ILE A 1 92 ? -4.851 7.757 11.835 1.00 97.12 92 ILE A O 1
ATOM 739 N N . LYS A 1 93 ? -7.106 7.987 11.868 1.00 95.12 93 LYS A N 1
ATOM 740 C CA . LYS A 1 93 ? -7.255 8.614 13.184 1.00 95.12 93 LYS A CA 1
ATOM 741 C C . LYS A 1 93 ? -8.276 7.843 14.016 1.00 95.12 93 LYS A C 1
ATOM 743 O O . LYS A 1 93 ? -9.363 7.552 13.516 1.00 95.12 93 LYS A O 1
ATOM 748 N N . GLY A 1 94 ? -7.954 7.552 15.276 1.00 92.06 94 GLY A N 1
ATOM 749 C CA . GLY A 1 94 ? -8.806 6.745 16.155 1.00 92.06 94 GLY A CA 1
ATOM 750 C C . GLY A 1 94 ? -8.013 5.860 17.109 1.00 92.06 94 GLY A C 1
ATOM 751 O O . GLY A 1 94 ? -6.984 6.277 17.636 1.00 92.06 94 GLY A O 1
ATOM 752 N N . ASP A 1 95 ? -8.458 4.617 17.290 1.00 92.50 95 ASP A N 1
ATOM 753 C CA . ASP A 1 95 ? -7.720 3.596 18.055 1.00 92.50 95 ASP A CA 1
ATOM 754 C C . ASP A 1 95 ? -6.467 3.096 17.318 1.00 92.50 95 ASP A C 1
ATOM 756 O O . ASP A 1 95 ? -5.489 2.683 17.941 1.00 92.50 95 ASP A O 1
ATOM 760 N N . LEU A 1 96 ? -6.466 3.188 15.986 1.00 93.75 96 LEU A N 1
ATOM 761 C CA . LEU A 1 96 ? -5.263 3.121 15.162 1.00 93.75 96 LEU A CA 1
ATOM 762 C C . LEU A 1 96 ? -4.961 4.529 14.678 1.00 93.75 96 LEU A C 1
ATOM 764 O O . LEU A 1 96 ? -5.792 5.163 14.034 1.00 93.75 96 LEU A O 1
ATOM 768 N N . ASN A 1 97 ? -3.748 4.989 14.962 1.00 95.12 97 ASN A N 1
ATOM 769 C CA . ASN A 1 97 ? -3.228 6.234 14.423 1.00 95.12 97 ASN A CA 1
ATOM 770 C C . ASN A 1 97 ? -1.974 5.936 13.615 1.00 95.12 97 ASN A C 1
ATOM 772 O O . ASN A 1 97 ? -1.038 5.293 14.107 1.00 95.12 97 ASN A O 1
ATOM 776 N N . GLY A 1 98 ? -1.951 6.416 12.380 1.00 96.56 98 GLY A N 1
ATOM 777 C CA . GLY A 1 98 ? -0.802 6.234 11.513 1.00 96.56 98 GLY A CA 1
ATOM 778 C C . GLY A 1 98 ? -1.081 6.609 10.073 1.00 96.56 98 GLY A C 1
ATOM 779 O O . GLY A 1 98 ? -2.221 6.843 9.673 1.00 96.56 98 GLY A O 1
ATOM 780 N N . LEU A 1 99 ? 0.002 6.637 9.307 1.00 97.62 99 LEU A N 1
ATOM 781 C CA . LEU A 1 99 ? -0.014 6.799 7.870 1.00 97.62 99 LEU A CA 1
ATOM 782 C C . LEU A 1 99 ? 0.454 5.493 7.233 1.00 97.62 99 LEU A C 1
ATOM 784 O O . LEU A 1 99 ? 1.462 4.906 7.636 1.00 97.62 99 LEU A O 1
ATOM 788 N N . PHE A 1 100 ? -0.299 5.041 6.242 1.00 98.31 100 PHE A N 1
ATOM 789 C CA . PHE A 1 100 ? -0.091 3.756 5.602 1.00 98.31 100 PHE A CA 1
ATOM 790 C C . PHE A 1 100 ? 0.041 3.947 4.102 1.00 98.31 100 PHE A C 1
ATOM 792 O O . PHE A 1 100 ? -0.794 4.606 3.488 1.00 98.31 100 PHE A O 1
ATOM 799 N N . LEU A 1 101 ? 1.072 3.348 3.513 1.00 98.06 101 LEU A N 1
ATOM 800 C CA . LEU A 1 101 ? 1.140 3.138 2.075 1.00 98.06 101 LEU A CA 1
ATOM 801 C C . LEU A 1 101 ? 0.556 1.761 1.787 1.00 98.06 101 LEU A C 1
ATOM 803 O O . LEU A 1 101 ? 1.068 0.750 2.262 1.00 98.06 101 LEU A O 1
ATOM 807 N N . THR A 1 102 ? -0.500 1.715 0.995 1.00 98.31 102 THR A N 1
ATOM 808 C CA . THR A 1 102 ? -1.051 0.470 0.482 1.00 98.31 102 THR A CA 1
ATOM 809 C C . THR A 1 102 ? -0.827 0.362 -1.014 1.00 98.31 102 THR A C 1
ATOM 811 O O . THR A 1 102 ? -0.930 1.353 -1.734 1.00 98.31 102 THR A O 1
ATOM 814 N N . VAL A 1 103 ? -0.483 -0.841 -1.465 1.00 98.44 103 VAL A N 1
ATOM 815 C CA . VAL A 1 103 ? -0.301 -1.191 -2.872 1.00 98.44 103 VAL A CA 1
ATOM 816 C C . VAL A 1 103 ? -1.142 -2.424 -3.160 1.00 98.44 103 VAL A C 1
ATOM 818 O O . VAL A 1 103 ? -1.041 -3.418 -2.439 1.00 98.44 103 VAL A O 1
ATOM 821 N N . PHE A 1 104 ? -1.998 -2.353 -4.173 1.00 98.25 104 PHE A N 1
ATOM 822 C CA . PHE A 1 104 ? -3.021 -3.368 -4.397 1.00 98.25 104 PHE A CA 1
ATOM 823 C C . PHE A 1 104 ? -3.431 -3.498 -5.861 1.00 98.25 104 PHE A C 1
ATOM 825 O O . PHE A 1 104 ? -3.287 -2.574 -6.660 1.00 98.25 104 PHE A O 1
ATOM 832 N N . ASP A 1 105 ? -3.966 -4.666 -6.186 1.00 96.81 105 ASP A N 1
ATOM 833 C CA . ASP A 1 105 ? -4.730 -4.940 -7.399 1.00 96.81 105 ASP A CA 1
ATOM 834 C C . ASP A 1 105 ? -6.040 -5.654 -7.012 1.00 96.81 105 ASP A C 1
ATOM 836 O O . ASP A 1 105 ? -6.433 -5.653 -5.844 1.00 96.81 105 ASP A O 1
ATOM 840 N N . GLU A 1 106 ? -6.746 -6.248 -7.974 1.00 93.00 106 GLU A N 1
ATOM 841 C CA . GLU A 1 106 ? -8.018 -6.940 -7.714 1.00 93.00 106 GLU A CA 1
ATOM 842 C C . GLU A 1 106 ? -7.898 -8.109 -6.717 1.00 93.00 106 GLU A C 1
ATOM 844 O O . GLU A 1 106 ? -8.854 -8.420 -6.003 1.00 93.00 106 GLU A O 1
ATOM 849 N N . ASN A 1 107 ? -6.731 -8.754 -6.650 1.00 94.88 107 ASN A N 1
ATOM 850 C CA . ASN A 1 107 ? -6.523 -10.006 -5.924 1.00 94.88 107 ASN A CA 1
ATOM 851 C C . ASN A 1 107 ? -5.567 -9.868 -4.737 1.00 94.88 107 ASN A C 1
ATOM 853 O O . ASN A 1 107 ? -5.608 -10.684 -3.815 1.00 94.88 107 ASN A O 1
ATOM 857 N N . ARG A 1 108 ? -4.678 -8.876 -4.764 1.00 97.19 108 ARG A N 1
ATOM 858 C CA . ARG A 1 108 ? -3.549 -8.768 -3.840 1.00 97.19 108 ARG A CA 1
ATOM 859 C C . ARG A 1 108 ? -3.538 -7.415 -3.152 1.00 97.19 108 ARG A C 1
ATOM 861 O O . ARG A 1 108 ? -3.869 -6.392 -3.741 1.00 97.19 108 ARG A O 1
ATOM 868 N N . LEU A 1 109 ? -3.097 -7.423 -1.899 1.00 97.88 109 LEU A N 1
ATOM 869 C CA . LEU A 1 109 ? -2.966 -6.242 -1.060 1.00 97.88 109 LEU A CA 1
ATOM 870 C C . LEU A 1 109 ? -1.659 -6.332 -0.275 1.00 97.88 109 LEU A C 1
ATOM 872 O O . LEU A 1 109 ? -1.372 -7.341 0.367 1.00 97.88 109 LEU A O 1
ATOM 876 N N . MET A 1 110 ? -0.887 -5.254 -0.303 1.00 98.31 110 MET A N 1
ATOM 877 C CA . MET A 1 110 ? 0.223 -5.013 0.605 1.00 98.31 110 MET A CA 1
ATOM 878 C C . MET A 1 110 ? 0.000 -3.699 1.333 1.00 98.31 110 MET A C 1
ATOM 880 O O . MET A 1 110 ? -0.463 -2.717 0.750 1.00 98.31 110 MET A O 1
ATOM 884 N N . VAL A 1 111 ? 0.337 -3.690 2.618 1.00 98.62 111 VAL A N 1
ATOM 885 C CA . VAL A 1 111 ? 0.183 -2.530 3.489 1.00 98.62 111 VAL A CA 1
ATOM 886 C C . VAL A 1 111 ? 1.496 -2.312 4.218 1.00 98.62 111 VAL A C 1
ATOM 888 O O . VAL A 1 111 ? 2.063 -3.231 4.810 1.00 98.62 111 VAL A O 1
ATOM 891 N N . PHE A 1 112 ? 1.976 -1.081 4.164 1.00 98.38 112 PHE A N 1
ATOM 892 C CA . PHE A 1 112 ? 3.193 -0.641 4.812 1.00 98.38 112 PHE A CA 1
ATOM 893 C C . PHE A 1 112 ? 2.877 0.505 5.756 1.00 98.38 112 PHE A C 1
ATOM 895 O O . PHE A 1 112 ? 2.117 1.412 5.410 1.00 98.38 112 PHE A O 1
ATOM 902 N N . ARG A 1 113 ? 3.497 0.493 6.931 1.00 97.31 113 ARG A N 1
ATOM 903 C CA . ARG A 1 113 ? 3.489 1.646 7.827 1.00 97.31 113 ARG A CA 1
ATOM 904 C C . ARG A 1 113 ? 4.570 2.616 7.369 1.00 97.31 113 ARG A C 1
ATOM 906 O O . ARG A 1 113 ? 5.707 2.204 7.141 1.00 97.31 113 ARG A O 1
ATOM 913 N N . ILE A 1 114 ? 4.223 3.892 7.243 1.00 94.88 114 ILE A N 1
ATOM 914 C CA . ILE A 1 114 ? 5.176 4.941 6.878 1.00 94.88 114 ILE A CA 1
ATOM 915 C C . ILE A 1 114 ? 5.121 6.085 7.888 1.00 94.88 114 ILE A C 1
ATOM 917 O O . ILE A 1 114 ? 4.086 6.356 8.495 1.00 94.88 114 ILE A O 1
ATOM 921 N N . GLU A 1 115 ? 6.247 6.762 8.084 1.00 91.25 115 GLU A N 1
ATOM 922 C CA . GLU A 1 115 ? 6.342 7.853 9.060 1.00 91.25 115 GLU A CA 1
ATOM 923 C C . GLU A 1 115 ? 5.732 9.154 8.536 1.00 91.25 115 GLU A C 1
ATOM 925 O O . GLU A 1 115 ? 5.117 9.910 9.284 1.00 91.25 115 GLU A O 1
ATOM 930 N N . SER A 1 116 ? 5.904 9.425 7.242 1.00 88.62 116 SER A N 1
ATOM 931 C CA . SER A 1 116 ? 5.390 10.629 6.603 1.00 88.62 116 SER A CA 1
ATOM 932 C C . SER A 1 116 ? 5.195 10.421 5.107 1.00 88.62 116 SER A C 1
ATOM 934 O O . SER A 1 116 ? 5.895 9.634 4.472 1.00 88.62 116 SER A O 1
ATOM 936 N N . PHE A 1 117 ? 4.247 11.161 4.539 1.00 86.31 117 PHE A N 1
ATOM 937 C CA . PHE A 1 117 ? 4.150 11.342 3.102 1.00 86.31 117 PHE A CA 1
ATOM 938 C C . PHE A 1 117 ? 4.954 12.586 2.742 1.00 86.31 117 PHE A C 1
ATOM 940 O O . PHE A 1 117 ? 4.652 13.687 3.202 1.00 86.31 117 PHE A O 1
ATOM 947 N N . SER A 1 118 ? 5.978 12.407 1.913 1.00 74.12 118 SER A N 1
ATOM 948 C CA . SER A 1 118 ? 6.716 13.513 1.317 1.00 74.12 118 SER A CA 1
ATOM 949 C C . SER A 1 118 ? 6.631 13.428 -0.206 1.00 74.12 118 SER A C 1
ATOM 951 O O . SER A 1 118 ? 6.824 12.370 -0.818 1.00 74.12 118 SER A O 1
ATOM 953 N N . GLY A 1 119 ? 6.313 14.563 -0.827 1.00 72.25 119 GLY A N 1
ATOM 954 C CA . GLY A 1 119 ? 6.338 14.724 -2.275 1.00 72.25 119 GLY A CA 1
ATOM 955 C C . GLY A 1 119 ? 5.010 15.133 -2.904 1.00 72.25 119 GLY A C 1
ATOM 956 O O . GLY A 1 119 ? 3.991 15.326 -2.246 1.00 72.25 119 GLY A O 1
ATOM 957 N N . ASN A 1 120 ? 5.061 15.294 -4.223 1.00 83.38 120 ASN A N 1
ATOM 958 C CA . ASN A 1 120 ? 3.905 15.591 -5.051 1.00 83.38 120 ASN A CA 1
ATOM 959 C C . ASN A 1 120 ? 3.246 14.276 -5.478 1.00 83.38 120 ASN A C 1
ATOM 961 O O . ASN A 1 120 ? 3.904 13.430 -6.083 1.00 83.38 120 ASN A O 1
ATOM 965 N N . CYS A 1 121 ? 1.953 14.124 -5.191 1.00 87.94 121 CYS A N 1
ATOM 966 C CA . CYS A 1 121 ? 1.195 12.932 -5.561 1.00 87.94 121 CYS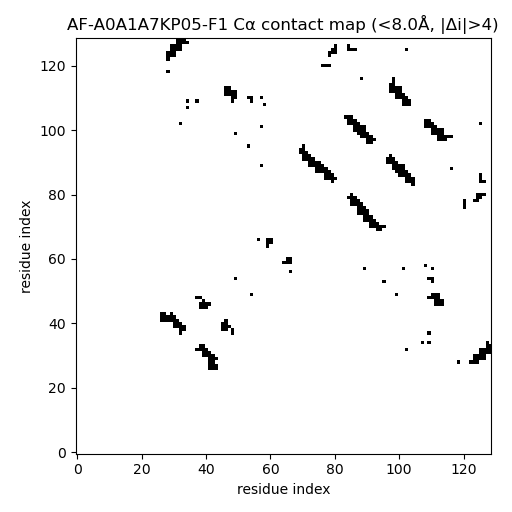 A CA 1
ATOM 967 C C . CYS A 1 121 ? 1.257 12.637 -7.069 1.00 87.94 121 CYS A C 1
ATOM 969 O O . CYS A 1 121 ? 1.392 11.486 -7.463 1.00 87.94 121 CYS A O 1
ATOM 971 N N . LEU A 1 122 ? 1.261 13.682 -7.904 1.00 86.12 122 LEU A N 1
ATOM 972 C CA . LEU A 1 122 ? 1.316 13.569 -9.366 1.00 86.12 122 LEU A CA 1
ATOM 973 C C . LEU A 1 122 ? 2.624 12.973 -9.886 1.00 86.12 122 LEU A C 1
ATOM 975 O O . LEU A 1 122 ? 2.685 12.553 -11.037 1.00 86.12 122 LEU A O 1
ATOM 979 N N . LEU A 1 123 ? 3.674 12.978 -9.064 1.00 87.19 123 LEU A N 1
ATOM 980 C CA . LEU A 1 123 ? 4.957 12.401 -9.428 1.00 87.19 123 LEU A CA 1
ATOM 981 C C . LEU A 1 123 ? 5.098 10.963 -8.942 1.00 87.19 123 LEU A C 1
ATOM 983 O O . LEU A 1 123 ? 6.064 10.337 -9.333 1.00 87.19 123 LEU A O 1
ATOM 987 N N . LYS A 1 124 ? 4.201 10.432 -8.100 1.00 91.00 124 LYS A N 1
ATOM 988 C CA . LYS A 1 124 ? 4.314 9.063 -7.577 1.00 91.00 124 LYS A CA 1
ATOM 989 C C . LYS A 1 124 ? 3.949 8.038 -8.652 1.00 91.00 124 LYS A C 1
ATOM 991 O O . LYS A 1 124 ? 2.927 8.175 -9.319 1.00 91.00 124 LYS A O 1
ATOM 996 N N . TRP A 1 125 ? 4.737 6.970 -8.764 1.00 91.00 125 TRP A N 1
ATOM 997 C CA . TRP A 1 125 ? 4.395 5.807 -9.586 1.00 91.00 125 TRP A CA 1
ATOM 998 C C . TRP A 1 125 ? 4.724 4.504 -8.866 1.00 91.00 125 TRP A C 1
ATOM 1000 O O . TRP A 1 125 ? 5.643 4.426 -8.046 1.00 91.00 125 TRP A O 1
ATOM 1010 N N . VAL A 1 126 ? 3.966 3.462 -9.200 1.00 95.31 126 VAL A N 1
ATOM 1011 C CA . VAL A 1 126 ? 4.076 2.137 -8.595 1.00 95.31 126 VAL A CA 1
ATOM 1012 C C . VAL A 1 126 ? 4.483 1.095 -9.630 1.00 95.31 126 VAL A C 1
ATOM 1014 O O . VAL A 1 126 ? 4.038 1.110 -10.778 1.00 95.31 126 VAL A O 1
ATOM 1017 N N . SER A 1 127 ? 5.349 0.176 -9.220 1.00 95.25 127 SER A N 1
ATOM 1018 C CA . SER A 1 127 ? 5.826 -0.930 -10.046 1.00 95.25 127 SER A CA 1
ATOM 1019 C C . SER A 1 127 ? 5.950 -2.203 -9.217 1.00 95.25 127 SER A C 1
ATOM 1021 O O . SER A 1 127 ? 6.291 -2.152 -8.034 1.00 95.25 127 SER A O 1
ATOM 1023 N N . GLU A 1 128 ? 5.679 -3.337 -9.851 1.00 94.50 128 GLU A N 1
ATOM 1024 C CA . GLU A 1 128 ? 5.968 -4.659 -9.303 1.00 94.50 128 GLU A CA 1
ATOM 1025 C C . GLU A 1 128 ? 7.330 -5.134 -9.821 1.00 94.50 128 GLU A C 1
ATOM 1027 O O . GLU A 1 128 ? 7.661 -4.890 -10.987 1.00 94.50 128 GLU A O 1
ATOM 1032 N N . VAL A 1 129 ? 8.121 -5.765 -8.950 1.00 90.44 129 VAL A N 1
ATOM 1033 C CA . VAL A 1 129 ? 9.467 -6.287 -9.247 1.00 90.44 129 VAL A CA 1
ATOM 1034 C C . VAL A 1 129 ? 9.620 -7.744 -8.870 1.00 90.44 129 VAL A C 1
ATOM 1036 O O . VAL A 1 129 ? 9.004 -8.159 -7.865 1.00 90.44 129 VAL A O 1
#

Radius of gyration: 21.85 Å; Cα contacts (8 Å, |Δi|>4): 201; chains: 1; bounding box: 33×29×87 Å

Nearest PDB structures (foldseek):
  7sns-assembly4_D  TM=3.747E-01  e=2.946E+00  Oplophorus gracilirostris
  7xmj-assembly1_A  TM=4.174E-01  e=9.521E+00  Lactococcus lactis subsp. lactis KF147

pLDDT: mean 85.17, std 18.88, range [38.22, 98.62]

Foldseek 3Di:
DDDDDDDDPDDDPVDPPPCPPVVLPQQQQEWEAAQVVLWIDHSNHTFAFDDPVVQVQVVCVVVVHDHPPFKDKDWPAKDADPVQWIWTWMAIDGPDGFIWIWIDHPPDITITTDHDDDDDNVSHYYDYD